Protein AF-A0A9R1VRH2-F1 (afdb_monomer)

Structure (mmCIF, N/CA/C/O backbone):
data_AF-A0A9R1VRH2-F1
#
_entry.id   AF-A0A9R1VRH2-F1
#
loop_
_atom_site.group_PDB
_atom_site.id
_atom_site.type_symbol
_atom_site.label_atom_id
_atom_site.label_alt_id
_atom_site.label_comp_id
_atom_site.label_asym_id
_atom_site.label_entity_id
_atom_site.label_seq_id
_atom_site.pdbx_PDB_ins_code
_atom_site.Cartn_x
_atom_site.Cartn_y
_atom_site.Cartn_z
_atom_site.occupancy
_atom_site.B_iso_or_equiv
_atom_site.auth_seq_id
_atom_site.auth_comp_id
_atom_site.auth_asym_id
_atom_site.auth_atom_id
_atom_site.pdbx_PDB_model_num
ATOM 1 N N . MET A 1 1 ? 23.626 -15.874 -14.154 1.00 34.66 1 MET A N 1
ATOM 2 C CA . MET A 1 1 ? 22.591 -15.667 -15.185 1.00 34.66 1 MET A CA 1
ATOM 3 C C . MET A 1 1 ? 21.361 -15.182 -14.444 1.00 34.66 1 MET A C 1
ATOM 5 O O . MET A 1 1 ? 20.691 -15.985 -13.814 1.00 34.66 1 MET A O 1
ATOM 9 N N . VAL A 1 2 ? 21.189 -13.864 -14.366 1.00 35.34 2 VAL A N 1
ATOM 10 C CA . VAL A 1 2 ? 20.005 -13.257 -13.745 1.00 35.34 2 VAL A CA 1
ATOM 11 C C . VAL A 1 2 ? 18.862 -13.456 -14.740 1.00 35.34 2 VAL A C 1
ATOM 13 O O . VAL A 1 2 ? 19.082 -13.172 -15.922 1.00 35.34 2 VAL A O 1
ATOM 16 N N . PRO A 1 3 ? 17.687 -13.974 -14.348 1.00 31.80 3 PRO A N 1
ATOM 17 C CA . PRO A 1 3 ? 16.526 -13.865 -15.207 1.00 31.80 3 PRO A CA 1
ATOM 18 C C . PRO A 1 3 ? 16.219 -12.374 -15.285 1.00 31.80 3 PRO A C 1
ATOM 20 O O . PRO A 1 3 ? 15.761 -11.772 -14.318 1.00 31.80 3 PRO A O 1
ATOM 23 N N . VAL A 1 4 ? 16.532 -11.764 -16.424 1.00 42.28 4 VAL A N 1
ATOM 24 C CA . VAL A 1 4 ? 15.919 -10.499 -16.802 1.00 42.28 4 VAL A CA 1
ATOM 25 C C . VAL A 1 4 ? 14.444 -10.835 -16.969 1.00 42.28 4 VAL A C 1
ATOM 27 O O . VAL A 1 4 ? 14.035 -11.345 -18.008 1.00 42.28 4 VAL A O 1
ATOM 30 N N . LEU A 1 5 ? 13.655 -10.633 -15.915 1.00 47.06 5 LEU A N 1
ATOM 31 C CA . LEU A 1 5 ? 12.214 -10.524 -16.054 1.00 47.06 5 LEU A CA 1
ATOM 32 C C . LEU A 1 5 ? 11.977 -9.169 -16.715 1.00 47.06 5 LEU A C 1
ATOM 34 O O . LEU A 1 5 ? 11.649 -8.186 -16.063 1.00 47.06 5 LEU A O 1
ATOM 38 N N . SER A 1 6 ? 12.230 -9.106 -18.023 1.00 39.81 6 SER A N 1
ATOM 39 C CA . SER A 1 6 ? 11.594 -8.112 -18.867 1.00 39.81 6 SER A CA 1
ATOM 40 C C . SER A 1 6 ? 10.101 -8.384 -18.736 1.00 39.81 6 SER A C 1
ATOM 42 O O . SER A 1 6 ? 9.577 -9.297 -19.376 1.00 39.81 6 SER A O 1
ATOM 44 N N . THR A 1 7 ? 9.425 -7.666 -17.843 1.00 45.50 7 THR A N 1
ATOM 45 C CA . THR A 1 7 ? 7.973 -7.592 -17.907 1.00 45.50 7 THR A CA 1
ATOM 46 C C . THR A 1 7 ? 7.679 -6.973 -19.267 1.00 45.50 7 THR A C 1
ATOM 48 O O . THR A 1 7 ? 8.157 -5.885 -19.588 1.00 45.50 7 THR A O 1
ATOM 51 N N . GLU A 1 8 ? 6.957 -7.702 -20.118 1.00 41.41 8 GLU A N 1
ATOM 52 C CA . GLU A 1 8 ? 6.658 -7.307 -21.504 1.00 41.41 8 GLU A CA 1
ATOM 53 C C . GLU A 1 8 ? 5.878 -5.974 -21.606 1.00 41.41 8 GLU A C 1
ATOM 55 O O . GLU A 1 8 ? 5.599 -5.517 -22.708 1.00 41.41 8 GLU A O 1
ATOM 60 N N . ASN A 1 9 ? 5.603 -5.304 -20.478 1.00 41.78 9 ASN A N 1
ATOM 61 C CA . ASN A 1 9 ? 4.866 -4.047 -20.377 1.00 41.78 9 ASN A CA 1
ATOM 62 C C . ASN A 1 9 ? 5.590 -2.909 -19.622 1.00 41.78 9 ASN A C 1
ATOM 64 O O . ASN A 1 9 ? 4.971 -1.877 -19.386 1.00 41.78 9 ASN A O 1
ATOM 68 N N . GLY A 1 10 ? 6.871 -3.037 -19.253 1.00 50.66 10 GLY A N 1
ATOM 69 C CA . GLY A 1 10 ? 7.623 -1.909 -18.672 1.00 50.66 10 GLY A CA 1
ATOM 70 C C . GLY A 1 10 ? 7.126 -1.416 -17.303 1.00 50.66 10 GLY A 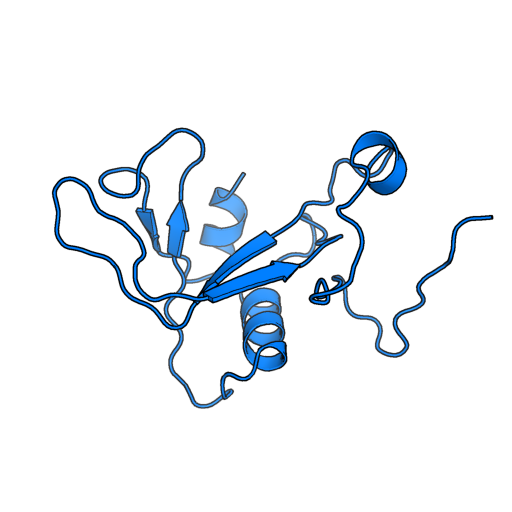C 1
ATOM 71 O O . GLY A 1 10 ? 7.369 -0.264 -16.951 1.00 50.66 10 GLY A O 1
ATOM 72 N N . THR A 1 11 ? 6.429 -2.255 -16.537 1.00 55.44 11 THR A N 1
ATOM 73 C CA . THR A 1 11 ? 5.958 -1.920 -15.186 1.00 55.44 11 THR A CA 1
ATOM 74 C C . THR A 1 11 ? 7.072 -2.066 -14.143 1.00 55.44 11 THR A C 1
ATOM 76 O O . THR A 1 11 ? 7.882 -2.991 -14.206 1.00 55.44 11 THR A O 1
ATOM 79 N N . LEU A 1 12 ? 7.099 -1.142 -13.173 1.00 76.38 12 LEU A N 1
ATOM 80 C CA . LEU A 1 12 ? 8.137 -0.971 -12.140 1.00 76.38 12 LEU A CA 1
ATOM 81 C C . LEU A 1 12 ? 7.932 -1.867 -10.896 1.00 76.38 12 LEU A C 1
ATOM 83 O O . LEU A 1 12 ? 8.431 -1.550 -9.820 1.00 76.38 12 LEU A O 1
ATOM 87 N N . TRP A 1 13 ? 7.145 -2.941 -11.007 1.00 89.69 13 TRP A N 1
ATOM 88 C CA . TRP A 1 13 ? 6.798 -3.849 -9.907 1.00 89.69 13 TRP A CA 1
ATOM 89 C C . TRP A 1 13 ? 6.358 -5.222 -10.415 1.00 89.69 13 TRP A C 1
ATOM 91 O O . TRP A 1 13 ? 5.957 -5.380 -11.568 1.00 89.69 13 TRP A O 1
ATOM 101 N N . ASN A 1 14 ? 6.361 -6.209 -9.515 1.00 89.44 14 ASN A N 1
ATOM 102 C CA . ASN A 1 14 ? 5.918 -7.575 -9.781 1.00 89.44 14 ASN A CA 1
ATOM 103 C C . ASN A 1 14 ? 4.829 -8.019 -8.792 1.00 89.44 14 ASN A C 1
ATOM 105 O O . ASN A 1 14 ? 5.106 -8.182 -7.603 1.00 89.44 14 ASN A O 1
ATOM 109 N N . LEU A 1 15 ? 3.608 -8.285 -9.272 1.00 91.56 15 LEU A N 1
ATOM 110 C CA . LEU A 1 15 ? 2.564 -8.921 -8.460 1.00 91.56 15 LEU A CA 1
ATOM 111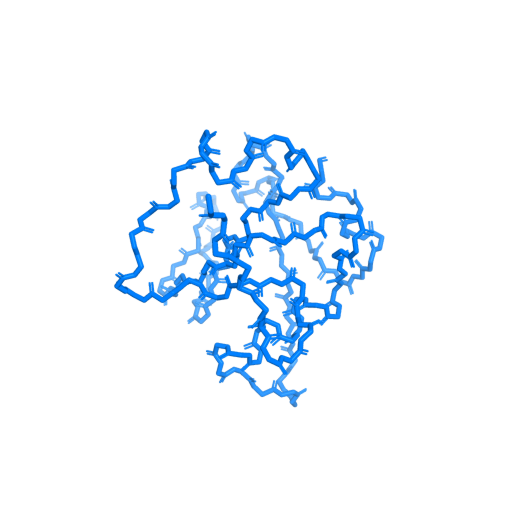 C C . LEU A 1 15 ? 2.971 -10.359 -8.105 1.00 91.56 15 LEU A C 1
ATOM 113 O O . LEU A 1 15 ? 3.158 -11.212 -8.978 1.00 91.56 15 LEU A O 1
ATOM 117 N N . ARG A 1 16 ? 3.076 -10.659 -6.808 1.00 90.31 16 ARG A N 1
ATOM 118 C CA . ARG A 1 16 ? 3.439 -11.993 -6.330 1.00 90.31 16 ARG A CA 1
ATOM 119 C C . ARG A 1 16 ? 2.269 -12.964 -6.485 1.00 90.31 16 ARG A C 1
ATOM 121 O O . ARG A 1 16 ? 1.242 -12.843 -5.817 1.00 90.31 16 ARG A O 1
ATOM 128 N N . GLY A 1 17 ? 2.459 -13.973 -7.331 1.00 83.50 17 GLY A N 1
ATOM 129 C CA . GLY A 1 17 ? 1.496 -15.051 -7.528 1.00 83.50 17 GLY A CA 1
ATOM 130 C C . GLY A 1 17 ? 1.335 -15.969 -6.301 1.00 83.50 17 GLY A C 1
ATOM 131 O O . GLY A 1 17 ? 2.248 -16.099 -5.482 1.00 83.50 17 GLY A O 1
ATOM 132 N N . PRO A 1 18 ? 0.199 -16.682 -6.187 1.00 71.31 18 PRO A N 1
ATOM 133 C CA . PRO A 1 18 ? -0.116 -17.555 -5.047 1.00 71.31 18 PRO A CA 1
ATOM 134 C C . PRO A 1 18 ? 0.803 -18.782 -4.916 1.00 71.31 18 PRO A C 1
ATOM 136 O O . PRO A 1 18 ? 0.818 -19.435 -3.875 1.00 71.31 18 PRO A O 1
ATOM 139 N N . HIS A 1 19 ? 1.562 -19.102 -5.966 1.00 67.69 19 HIS A N 1
ATOM 140 C CA . HIS A 1 19 ? 2.500 -20.227 -6.014 1.00 67.69 19 HIS A CA 1
ATOM 141 C C . HIS A 1 19 ? 3.960 -19.779 -6.147 1.00 67.69 19 HIS A C 1
ATOM 143 O O . HIS A 1 19 ? 4.840 -20.610 -6.373 1.00 67.69 19 HIS A O 1
ATOM 149 N N . THR A 1 20 ? 4.230 -18.478 -6.025 1.00 70.38 20 THR A N 1
ATOM 150 C CA . THR A 1 20 ? 5.594 -17.958 -6.080 1.00 70.38 20 THR A CA 1
ATOM 151 C C . THR A 1 20 ? 6.314 -18.299 -4.778 1.00 70.38 20 THR A C 1
ATOM 153 O O . THR A 1 20 ? 5.776 -18.108 -3.685 1.00 70.38 20 THR A O 1
ATOM 156 N N . ILE A 1 21 ? 7.533 -18.830 -4.894 1.00 69.19 21 ILE A N 1
ATOM 157 C CA . ILE A 1 21 ? 8.414 -19.069 -3.746 1.00 69.19 21 ILE A CA 1
ATOM 158 C C . ILE A 1 21 ? 8.651 -17.720 -3.052 1.00 69.19 21 ILE A C 1
ATOM 160 O O . ILE A 1 21 ? 8.786 -16.697 -3.722 1.00 69.19 21 ILE A O 1
ATOM 164 N N . ALA A 1 22 ? 8.652 -17.706 -1.716 1.00 68.88 22 ALA A N 1
ATOM 165 C CA . ALA A 1 22 ? 8.993 -16.502 -0.965 1.00 68.88 22 ALA A CA 1
ATOM 166 C C . ALA A 1 22 ? 10.356 -15.966 -1.429 1.00 68.88 22 ALA A C 1
ATOM 168 O O . ALA A 1 22 ? 11.275 -16.756 -1.645 1.00 68.88 22 ALA A O 1
ATOM 169 N N . LEU A 1 23 ? 10.462 -14.643 -1.579 1.00 75.19 23 LEU A N 1
ATOM 170 C CA . LEU A 1 23 ? 11.718 -13.989 -1.934 1.00 75.19 23 LEU A CA 1
ATOM 171 C C . LEU A 1 23 ? 12.827 -14.406 -0.967 1.00 75.19 23 LEU A C 1
ATOM 173 O O . LEU A 1 23 ? 12.637 -14.397 0.254 1.00 75.19 23 LEU A O 1
ATOM 177 N N . ASP A 1 24 ? 13.988 -14.719 -1.523 1.00 81.25 24 ASP A N 1
ATOM 178 C CA . ASP A 1 24 ? 15.225 -14.800 -0.766 1.00 81.25 24 ASP A CA 1
ATOM 179 C C . ASP A 1 24 ? 15.795 -13.382 -0.724 1.00 81.25 24 ASP A C 1
ATOM 181 O O . ASP A 1 24 ? 16.433 -12.937 -1.671 1.00 81.25 24 ASP A O 1
ATOM 185 N N . LEU A 1 25 ? 15.499 -12.638 0.345 1.00 75.44 25 LEU A N 1
ATOM 186 C CA . LEU A 1 25 ? 15.817 -11.208 0.444 1.00 75.44 25 LEU A CA 1
ATOM 187 C C . LEU A 1 25 ? 17.304 -10.913 0.185 1.00 75.44 25 LEU A C 1
ATOM 189 O O . LEU A 1 25 ? 17.622 -9.951 -0.511 1.00 75.44 25 LEU A O 1
ATOM 193 N N . ASP A 1 26 ? 18.206 -11.766 0.679 1.00 77.25 26 ASP A N 1
ATOM 194 C CA . ASP A 1 26 ? 19.654 -11.598 0.506 1.00 77.25 26 ASP A CA 1
ATOM 195 C C . ASP A 1 26 ? 20.104 -11.886 -0.928 1.00 77.25 26 ASP A C 1
ATOM 197 O O . ASP A 1 26 ? 21.130 -11.384 -1.383 1.00 77.25 26 ASP A O 1
ATOM 201 N N . LYS A 1 27 ? 19.364 -12.709 -1.665 1.00 83.44 27 LYS A N 1
ATOM 202 C CA . LYS A 1 27 ? 19.670 -13.002 -3.065 1.00 83.44 27 LYS A CA 1
ATOM 203 C C . LYS A 1 27 ? 18.999 -12.018 -4.016 1.00 83.44 27 LYS A C 1
ATOM 205 O O . LYS A 1 27 ? 19.615 -11.609 -4.997 1.00 83.44 27 LYS A O 1
ATOM 210 N N . ASP A 1 28 ? 17.750 -11.675 -3.737 1.00 81.62 28 ASP A N 1
ATOM 211 C CA . ASP A 1 28 ? 16.866 -10.960 -4.648 1.00 81.62 28 ASP A CA 1
ATOM 212 C C . ASP A 1 28 ? 17.008 -9.434 -4.499 1.00 81.62 28 ASP A C 1
ATOM 214 O O . ASP A 1 28 ? 16.908 -8.724 -5.495 1.00 81.62 28 ASP A O 1
ATOM 218 N N . TYR A 1 29 ? 17.307 -8.918 -3.297 1.00 82.31 29 TYR A N 1
A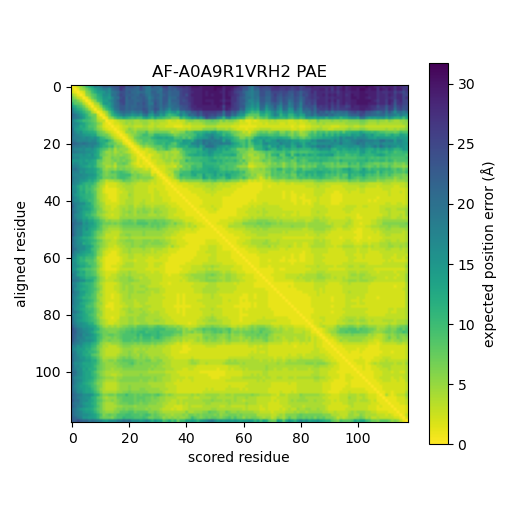TOM 219 C CA . TYR A 1 29 ? 17.441 -7.472 -3.034 1.00 82.31 29 TYR A CA 1
ATOM 220 C C . TYR A 1 29 ? 18.883 -7.003 -2.801 1.00 82.31 29 TYR A C 1
ATOM 222 O O . TYR A 1 29 ? 19.129 -5.808 -2.626 1.00 82.31 29 TYR A O 1
ATOM 230 N N . ASN A 1 30 ? 19.870 -7.899 -2.795 1.00 82.81 30 ASN A N 1
ATOM 231 C CA . ASN A 1 30 ? 21.254 -7.490 -2.575 1.00 82.81 30 ASN A CA 1
ATOM 232 C C . ASN A 1 30 ? 21.757 -6.581 -3.708 1.00 82.81 30 ASN A C 1
ATOM 234 O O . ASN A 1 30 ? 21.690 -6.926 -4.885 1.00 82.81 30 ASN A O 1
ATOM 238 N N . GLY A 1 31 ? 22.250 -5.399 -3.332 1.00 81.50 31 GLY A N 1
ATOM 239 C CA . GLY A 1 31 ? 22.620 -4.327 -4.261 1.00 81.50 31 GLY A CA 1
ATOM 240 C C . GLY A 1 31 ? 21.458 -3.422 -4.696 1.00 81.50 31 GLY A C 1
ATOM 241 O O . GLY A 1 31 ? 21.701 -2.436 -5.384 1.00 81.50 31 GLY A O 1
ATOM 242 N N . HIS A 1 32 ? 20.227 -3.701 -4.258 1.00 79.19 32 HIS A N 1
ATOM 243 C CA . HIS A 1 32 ? 18.996 -3.000 -4.638 1.00 79.19 32 HIS A CA 1
ATOM 244 C C . HIS A 1 32 ? 18.376 -2.250 -3.445 1.00 79.19 32 HIS A C 1
ATOM 246 O O . HIS A 1 32 ? 17.220 -2.459 -3.091 1.00 79.19 32 HIS A O 1
ATOM 252 N N . GLY A 1 33 ? 19.151 -1.357 -2.816 1.00 80.31 33 GLY A N 1
ATOM 253 C CA . GLY A 1 33 ? 18.748 -0.643 -1.591 1.00 80.31 33 GLY A CA 1
ATOM 254 C C . GLY A 1 33 ? 17.528 0.280 -1.726 1.00 80.31 33 GLY A C 1
ATOM 255 O O . GLY A 1 33 ? 16.920 0.615 -0.714 1.00 80.31 33 GLY A O 1
ATOM 256 N N . ASN A 1 34 ? 17.155 0.647 -2.954 1.00 87.56 34 ASN A N 1
ATOM 257 C CA . ASN A 1 34 ? 16.008 1.512 -3.246 1.00 87.56 34 ASN A CA 1
ATOM 258 C C . ASN A 1 34 ? 14.735 0.713 -3.562 1.00 87.56 34 ASN A C 1
ATOM 260 O O . ASN A 1 34 ? 13.693 1.295 -3.831 1.00 87.56 34 ASN A O 1
ATOM 264 N N . PHE A 1 35 ? 14.791 -0.619 -3.529 1.00 88.94 35 PHE A N 1
ATOM 265 C CA . PHE A 1 35 ? 13.631 -1.455 -3.805 1.00 88.94 35 PHE A CA 1
ATOM 266 C C . PHE A 1 35 ? 12.998 -1.964 -2.515 1.00 88.94 35 PHE A C 1
ATOM 268 O O . PHE A 1 35 ? 13.689 -2.320 -1.560 1.00 88.94 35 PHE A O 1
ATOM 275 N N . PHE A 1 36 ? 11.674 -2.098 -2.512 1.00 88.81 36 PHE A N 1
ATOM 276 C CA . PHE A 1 36 ? 10.934 -2.701 -1.406 1.00 88.81 36 PHE A CA 1
ATOM 277 C C . PHE A 1 36 ? 9.842 -3.665 -1.888 1.00 88.81 36 PHE A C 1
ATOM 279 O O . PHE A 1 36 ? 9.549 -3.778 -3.080 1.00 88.81 36 PHE A O 1
ATOM 286 N N . THR A 1 37 ? 9.274 -4.421 -0.946 1.00 91.69 37 THR A N 1
ATOM 287 C CA . THR A 1 37 ? 8.028 -5.170 -1.151 1.00 91.69 37 THR A CA 1
ATOM 288 C C . THR A 1 37 ? 6.884 -4.375 -0.539 1.00 91.69 37 THR A C 1
ATOM 290 O O . THR A 1 37 ? 6.870 -4.130 0.671 1.00 91.69 37 THR A O 1
ATOM 293 N N . LEU A 1 38 ? 5.878 -4.038 -1.339 1.00 93.06 38 LEU A N 1
ATOM 294 C CA . LEU A 1 38 ? 4.640 -3.453 -0.851 1.00 93.06 38 LEU A CA 1
ATOM 295 C C . LEU A 1 38 ? 3.645 -4.558 -0.480 1.00 93.06 38 LEU A C 1
ATOM 297 O O . LEU A 1 38 ? 3.251 -5.382 -1.306 1.00 93.06 38 LEU A O 1
ATOM 301 N N . LYS A 1 39 ? 3.203 -4.560 0.779 1.00 94.25 39 LYS A N 1
ATOM 302 C CA . LYS A 1 39 ? 2.141 -5.443 1.274 1.00 94.25 39 LYS A CA 1
ATOM 303 C C . LYS A 1 39 ? 0.824 -4.676 1.351 1.00 94.25 39 LYS A C 1
ATOM 305 O O . LYS A 1 39 ? 0.653 -3.831 2.228 1.00 94.25 39 LYS A O 1
ATOM 310 N N . ILE A 1 40 ? -0.129 -5.030 0.497 1.00 95.56 40 ILE A N 1
ATOM 311 C CA . ILE A 1 40 ? -1.439 -4.382 0.423 1.00 95.56 40 ILE A CA 1
ATOM 312 C C . ILE A 1 40 ? -2.484 -5.237 1.139 1.00 95.56 40 ILE A C 1
ATOM 314 O O . ILE A 1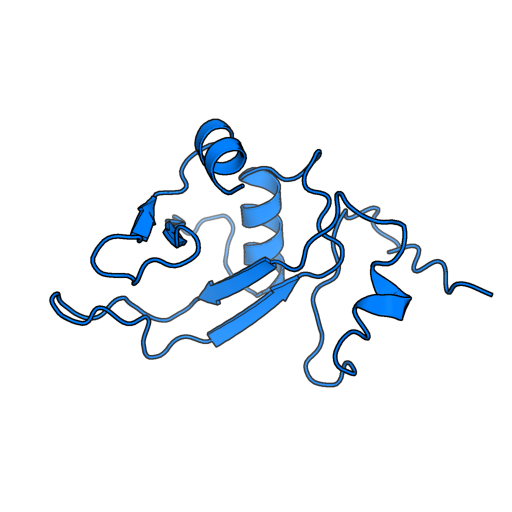 40 ? -2.706 -6.400 0.800 1.00 95.56 40 ILE A O 1
ATOM 318 N N . HIS A 1 41 ? -3.155 -4.636 2.118 1.00 96.38 41 HIS A N 1
ATOM 319 C CA . HIS A 1 41 ? -4.363 -5.172 2.737 1.00 96.38 41 HIS A CA 1
ATOM 320 C C . HIS A 1 41 ? -5.592 -4.549 2.059 1.00 96.38 41 HIS A C 1
ATOM 322 O O . HIS A 1 41 ? -5.726 -3.328 2.063 1.00 96.38 41 HIS A O 1
ATOM 328 N N . HIS A 1 42 ? -6.483 -5.364 1.487 1.00 95.81 42 HIS A N 1
ATOM 329 C CA . HIS A 1 42 ? -7.616 -4.863 0.693 1.00 95.81 42 HIS A CA 1
ATOM 330 C C . HIS A 1 42 ? -8.893 -5.703 0.855 1.00 95.81 42 HIS A C 1
ATOM 332 O O . HIS A 1 42 ? -8.847 -6.855 1.286 1.00 95.81 42 HIS A O 1
ATOM 338 N N . GLY A 1 43 ? -10.050 -5.133 0.501 1.00 94.69 43 GLY A N 1
ATOM 339 C CA . GLY A 1 43 ? -11.352 -5.821 0.511 1.00 94.69 43 GLY A CA 1
ATOM 340 C C . GLY A 1 43 ? -11.933 -6.130 1.894 1.00 94.69 43 GLY A C 1
ATOM 341 O O . GLY A 1 43 ? -12.953 -6.802 1.969 1.00 94.69 43 GLY A O 1
ATOM 342 N N . GLY A 1 44 ? -11.294 -5.651 2.960 1.00 95.31 44 GLY A N 1
ATOM 343 C CA . GLY A 1 44 ? -11.775 -5.730 4.336 1.00 95.31 44 GLY A CA 1
ATOM 344 C C . GLY A 1 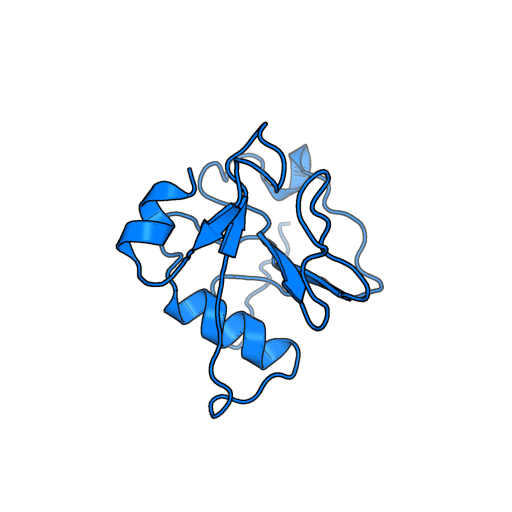44 ? -12.044 -4.344 4.920 1.00 95.31 44 GLY A C 1
ATOM 345 O O . GLY A 1 44 ? -12.200 -3.360 4.195 1.00 95.31 44 GLY A O 1
ATOM 346 N N . PHE A 1 45 ? -12.053 -4.251 6.247 1.00 95.38 45 PHE A N 1
ATOM 347 C CA . PHE A 1 45 ? -12.288 -2.995 6.964 1.00 95.38 45 PHE A CA 1
ATOM 348 C C . PHE A 1 45 ? -11.483 -2.906 8.263 1.00 95.38 45 PHE A C 1
ATOM 350 O O . PHE A 1 45 ? -10.995 -3.904 8.796 1.00 95.38 45 PHE A O 1
ATOM 357 N N . PHE A 1 46 ? -11.350 -1.690 8.796 1.00 96.31 46 PHE A N 1
ATOM 358 C CA . PHE A 1 46 ? -10.749 -1.465 10.108 1.00 96.31 46 PHE A CA 1
ATOM 359 C C . PHE A 1 46 ? -11.757 -1.724 11.233 1.00 96.31 46 PHE A C 1
ATOM 361 O O . PHE A 1 46 ? -12.873 -1.204 11.212 1.00 96.31 46 PHE A O 1
ATOM 368 N N . SER A 1 47 ? -11.355 -2.475 12.258 1.00 97.25 47 SER A N 1
ATOM 369 C CA . SER A 1 47 ? -12.130 -2.597 13.494 1.00 97.25 47 SER A CA 1
ATOM 370 C C . SER A 1 47 ? -12.133 -1.286 14.292 1.00 97.25 47 SER A C 1
ATOM 372 O O . SER A 1 47 ? -11.379 -0.346 14.025 1.00 97.25 47 SER A O 1
ATOM 374 N N . LYS A 1 48 ? -12.996 -1.209 15.308 1.00 95.50 48 LYS A N 1
ATOM 375 C CA . LYS A 1 48 ? -13.065 -0.038 16.190 1.00 95.50 48 LYS A CA 1
ATOM 376 C C . LYS A 1 48 ? -11.815 0.076 17.069 1.00 95.50 48 LYS A C 1
ATOM 378 O O . LYS A 1 48 ? -11.169 -0.924 17.366 1.00 95.50 48 LYS A O 1
ATOM 383 N N . PHE A 1 49 ? -11.526 1.308 17.479 1.00 93.69 49 PHE A N 1
ATOM 384 C CA . PHE A 1 49 ? -10.573 1.619 18.544 1.00 93.69 49 PHE A CA 1
ATOM 385 C C . PHE A 1 49 ? -11.173 1.241 19.916 1.00 93.69 49 PHE A C 1
ATOM 387 O O . PHE A 1 49 ? -12.387 1.411 20.091 1.00 93.69 49 PHE A O 1
ATOM 394 N N . PRO A 1 50 ? -10.366 0.815 20.905 1.00 96.62 50 PRO A N 1
ATOM 395 C CA . PRO A 1 50 ? -8.939 0.490 20.806 1.00 96.62 50 PRO A CA 1
ATOM 396 C C . PRO A 1 50 ? -8.698 -0.922 20.251 1.00 96.62 50 PRO A C 1
ATOM 398 O O . PRO A 1 50 ? -9.614 -1.741 20.163 1.00 96.62 50 PRO A O 1
ATOM 401 N N . GLY A 1 51 ? -7.447 -1.220 19.910 1.00 96.44 51 GLY A N 1
ATOM 402 C CA . GLY A 1 51 ? -7.022 -2.496 19.347 1.00 96.44 51 GLY A CA 1
ATOM 403 C C . GLY A 1 51 ? -7.403 -2.650 17.878 1.00 96.44 51 GLY A C 1
ATOM 404 O O . GLY A 1 51 ? -7.778 -3.752 17.462 1.00 96.44 51 GLY A O 1
ATOM 405 N N . ARG A 1 52 ? -7.344 -1.561 17.096 1.00 97.44 52 ARG A N 1
ATOM 406 C CA . ARG A 1 52 ? -7.702 -1.561 15.675 1.00 97.44 52 ARG A CA 1
ATOM 407 C C . ARG A 1 52 ? -6.923 -2.629 14.904 1.00 97.44 52 ARG A C 1
ATOM 409 O O . ARG A 1 52 ? -5.705 -2.761 15.012 1.00 97.44 52 ARG A O 1
ATOM 416 N N . LYS A 1 53 ? -7.644 -3.380 14.075 1.00 96.56 53 LYS A N 1
ATOM 417 C CA . LYS A 1 53 ? -7.135 -4.400 13.149 1.00 96.56 53 LYS A CA 1
ATOM 418 C C . LYS A 1 53 ? -7.749 -4.181 11.776 1.00 96.56 53 LYS A C 1
ATOM 420 O O . LYS A 1 53 ? -8.867 -3.686 11.689 1.00 96.56 53 LYS A O 1
ATOM 425 N N . TYR A 1 54 ? -7.051 -4.588 10.721 1.00 96.69 54 TYR A N 1
ATOM 426 C CA . TYR A 1 54 ? -7.678 -4.782 9.415 1.00 96.69 54 TYR A CA 1
ATOM 427 C C . TYR A 1 54 ? -8.227 -6.208 9.354 1.00 96.69 54 TYR A C 1
ATOM 429 O O . TYR A 1 54 ? -7.460 -7.163 9.498 1.00 96.69 54 TYR A O 1
ATOM 437 N N . VAL A 1 55 ? -9.541 -6.355 9.218 1.00 97.12 55 VAL A N 1
ATOM 438 C CA . VAL A 1 55 ? -10.251 -7.638 9.321 1.00 97.12 55 VAL A CA 1
ATOM 439 C C . VAL A 1 55 ? -11.008 -7.948 8.035 1.00 97.12 55 VAL A C 1
ATOM 441 O O . VAL A 1 55 ? -11.319 -7.042 7.267 1.00 97.12 55 VAL A O 1
ATOM 444 N N . GLU A 1 56 ? -11.255 -9.239 7.796 1.00 97.00 56 GLU A N 1
ATOM 445 C CA . GLU A 1 56 ? -11.979 -9.764 6.618 1.00 97.00 56 GLU A CA 1
ATOM 446 C C . GLU A 1 56 ? -11.364 -9.384 5.258 1.00 97.00 56 GLU A C 1
ATOM 448 O O . GLU A 1 56 ? -11.985 -9.512 4.210 1.00 97.00 56 GLU A O 1
ATOM 453 N N . GLY A 1 57 ? -10.109 -8.939 5.275 1.00 95.81 57 GLY A N 1
ATOM 454 C CA . GLY A 1 57 ? -9.368 -8.547 4.090 1.00 95.81 57 GLY A CA 1
ATOM 455 C C . GLY A 1 57 ? -8.591 -9.677 3.429 1.00 95.81 57 GLY A C 1
ATOM 456 O O . GLY A 1 57 ? -8.374 -10.751 3.991 1.00 95.81 57 GLY A O 1
ATOM 457 N N . ARG A 1 58 ? -8.089 -9.366 2.239 1.00 95.31 58 ARG A N 1
ATOM 458 C CA . ARG A 1 58 ? -7.120 -10.150 1.476 1.00 95.31 58 ARG A CA 1
ATOM 459 C C . ARG A 1 58 ? -5.761 -9.454 1.479 1.00 95.31 58 ARG A C 1
ATOM 461 O O . ARG A 1 58 ? -5.645 -8.285 1.856 1.00 95.31 58 ARG A O 1
ATOM 468 N N . LEU A 1 59 ? -4.740 -10.208 1.085 1.00 94.56 59 LEU A N 1
ATOM 469 C CA . LEU A 1 59 ? -3.373 -9.729 0.937 1.00 94.56 59 LEU A CA 1
ATOM 470 C C . LEU A 1 59 ? -2.944 -9.823 -0.520 1.00 94.56 59 LEU A C 1
ATOM 472 O O . LEU A 1 59 ? -3.081 -10.883 -1.128 1.00 94.56 59 LEU A O 1
ATOM 476 N N . ALA A 1 60 ? -2.348 -8.745 -1.012 1.00 95.00 60 ALA A N 1
ATOM 477 C CA . ALA A 1 60 ? -1.542 -8.739 -2.221 1.00 95.00 60 ALA A CA 1
ATOM 478 C C . ALA A 1 60 ? -0.122 -8.280 -1.870 1.00 95.00 60 A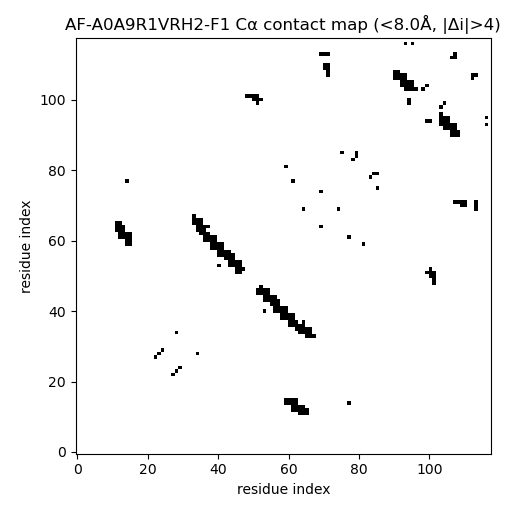LA A C 1
ATOM 480 O O . ALA A 1 60 ? 0.075 -7.480 -0.950 1.00 95.00 60 ALA A O 1
ATOM 481 N N . PHE A 1 61 ? 0.862 -8.810 -2.589 1.00 94.19 61 PHE A N 1
ATOM 482 C CA . PHE A 1 61 ? 2.260 -8.420 -2.448 1.00 94.19 61 PHE A CA 1
ATOM 483 C C . PHE A 1 61 ? 2.779 -7.978 -3.807 1.00 94.19 61 PHE A C 1
ATOM 485 O O . PHE A 1 61 ? 2.634 -8.715 -4.780 1.00 94.19 61 PHE A O 1
ATOM 492 N N . TYR A 1 62 ? 3.385 -6.800 -3.839 1.00 93.38 62 TYR A N 1
ATOM 493 C CA . TYR A 1 62 ? 4.103 -6.276 -4.989 1.00 93.38 62 TYR A CA 1
ATOM 494 C C . TYR A 1 62 ? 5.582 -6.214 -4.644 1.00 93.38 62 TYR A C 1
ATOM 496 O O . TYR A 1 62 ? 5.968 -5.551 -3.684 1.00 93.38 62 TYR A O 1
ATOM 504 N N . ASP A 1 63 ? 6.389 -6.949 -5.395 1.00 91.50 63 ASP A N 1
ATOM 505 C CA . ASP A 1 63 ? 7.833 -7.037 -5.220 1.00 91.50 63 ASP A CA 1
ATOM 506 C C . ASP A 1 63 ? 8.561 -6.122 -6.194 1.00 91.50 63 ASP A C 1
ATOM 508 O O . ASP A 1 63 ? 8.017 -5.745 -7.232 1.00 91.50 63 ASP A O 1
ATOM 512 N N . PHE A 1 64 ? 9.812 -5.811 -5.859 1.00 89.12 64 PHE A N 1
ATOM 513 C CA . PHE A 1 64 ? 10.688 -4.944 -6.642 1.00 89.12 64 PHE A CA 1
ATOM 514 C C . PHE A 1 64 ? 10.060 -3.582 -6.962 1.00 89.12 64 PHE A C 1
ATOM 516 O O . PHE A 1 64 ? 10.255 -3.067 -8.055 1.00 89.12 64 PHE A O 1
ATOM 523 N N . VAL A 1 65 ? 9.338 -2.991 -6.004 1.00 91.00 65 VAL A N 1
ATOM 524 C CA . VAL A 1 65 ? 8.840 -1.616 -6.128 1.00 91.00 65 VAL A CA 1
ATOM 525 C C . VAL A 1 65 ? 10.003 -0.658 -5.892 1.00 91.00 65 VAL A C 1
ATOM 527 O O . VAL A 1 65 ? 10.628 -0.720 -4.834 1.00 91.00 65 VAL A O 1
ATOM 530 N N . ASP A 1 66 ? 10.303 0.200 -6.864 1.00 89.44 66 ASP A N 1
ATOM 531 C CA . ASP A 1 66 ? 11.349 1.224 -6.758 1.00 89.44 66 ASP A CA 1
ATOM 532 C C . ASP A 1 66 ? 10.851 2.427 -5.939 1.00 89.44 66 ASP A C 1
ATOM 534 O O . ASP A 1 66 ? 9.901 3.103 -6.330 1.00 89.44 66 ASP A O 1
ATOM 538 N N . THR A 1 67 ? 11.483 2.707 -4.798 1.00 88.06 67 THR A N 1
ATOM 539 C CA . THR A 1 67 ? 11.093 3.794 -3.889 1.00 88.06 67 THR A CA 1
ATOM 540 C C . THR A 1 67 ? 11.289 5.186 -4.470 1.00 88.06 67 THR A C 1
ATOM 542 O O . THR A 1 67 ? 10.604 6.103 -4.022 1.00 88.06 67 THR A O 1
ATOM 545 N N . ASP A 1 68 ? 12.203 5.364 -5.426 1.00 87.62 68 ASP A N 1
ATOM 546 C CA . ASP A 1 68 ? 12.475 6.678 -6.016 1.00 87.62 68 ASP A CA 1
ATOM 547 C C . ASP A 1 68 ? 11.417 7.051 -7.064 1.00 87.62 68 ASP A C 1
ATOM 549 O O . ASP A 1 68 ? 11.240 8.227 -7.387 1.00 87.62 68 ASP A O 1
ATOM 553 N N . LEU A 1 69 ? 10.721 6.044 -7.600 1.00 88.12 69 LEU A N 1
ATOM 554 C CA . LEU A 1 69 ? 9.705 6.199 -8.641 1.00 88.12 69 LEU A CA 1
ATOM 555 C C . LEU A 1 69 ? 8.280 5.986 -8.123 1.00 88.12 69 LEU A C 1
ATOM 557 O O . LEU A 1 69 ? 7.341 6.422 -8.781 1.00 88.12 69 LEU A O 1
ATOM 561 N N . PHE A 1 70 ? 8.120 5.336 -6.967 1.00 90.38 70 PHE A N 1
ATOM 562 C CA . PHE A 1 70 ? 6.816 4.996 -6.412 1.00 90.38 70 PHE A CA 1
ATOM 563 C C . PHE A 1 70 ? 5.967 6.237 -6.103 1.00 90.38 70 PHE A C 1
ATOM 565 O O . PHE A 1 70 ? 6.398 7.171 -5.426 1.00 90.38 70 PHE A O 1
ATOM 572 N N . SER A 1 71 ? 4.719 6.203 -6.560 1.00 91.44 71 SER A N 1
ATOM 573 C CA . SER A 1 71 ? 3.735 7.276 -6.434 1.00 91.44 71 SER A CA 1
ATOM 574 C C . SER A 1 71 ? 2.345 6.736 -6.082 1.00 91.44 71 SER A C 1
ATOM 576 O O . SER A 1 71 ? 2.079 5.529 -6.116 1.00 91.44 71 SER A O 1
ATOM 578 N N . VAL A 1 72 ? 1.399 7.633 -5.781 1.00 91.75 72 VAL A N 1
ATOM 579 C CA . VAL A 1 72 ? -0.001 7.220 -5.572 1.00 91.75 72 VAL A CA 1
ATOM 580 C C . VAL A 1 72 ? -0.641 6.691 -6.864 1.00 91.75 72 VAL A C 1
ATOM 582 O O . VAL A 1 72 ? -1.584 5.899 -6.818 1.00 91.75 72 VAL A O 1
ATOM 585 N N . HIS A 1 73 ? -0.129 7.107 -8.026 1.00 90.56 73 HIS A N 1
ATOM 586 C CA . HIS A 1 73 ? -0.581 6.617 -9.324 1.00 90.56 73 HIS A CA 1
ATOM 587 C C . HIS A 1 73 ? -0.211 5.146 -9.526 1.00 90.56 73 HIS A C 1
ATOM 589 O O . HIS A 1 73 ? -1.077 4.362 -9.909 1.00 90.56 73 HIS A O 1
ATOM 595 N N . ASP A 1 74 ? 1.004 4.752 -9.143 1.00 92.25 74 ASP A N 1
ATOM 596 C CA . ASP A 1 74 ? 1.437 3.351 -9.192 1.00 92.25 74 ASP A CA 1
ATOM 597 C C . ASP A 1 74 ? 0.580 2.472 -8.282 1.00 92.25 74 ASP A C 1
ATOM 599 O O . ASP A 1 74 ? 0.155 1.384 -8.667 1.00 92.25 74 ASP A O 1
ATOM 603 N N . LEU A 1 75 ? 0.238 2.971 -7.089 1.00 92.44 75 LEU A N 1
ATOM 604 C CA . LEU A 1 75 ? -0.671 2.268 -6.187 1.00 92.44 75 LEU A CA 1
ATOM 605 C C . LEU A 1 75 ? -2.061 2.062 -6.809 1.00 92.44 75 LEU A C 1
ATOM 607 O O . LEU A 1 75 ? -2.647 0.992 -6.645 1.00 92.44 75 LEU A O 1
ATOM 611 N N . ASN A 1 76 ? -2.589 3.045 -7.545 1.00 92.19 76 ASN A N 1
ATOM 612 C CA . ASN A 1 76 ? -3.854 2.882 -8.263 1.00 92.19 76 ASN A CA 1
ATOM 613 C C . ASN A 1 76 ? -3.762 1.791 -9.333 1.00 92.19 76 ASN A C 1
ATOM 615 O O . ASN A 1 76 ? -4.664 0.958 -9.429 1.00 92.19 76 ASN A O 1
ATOM 619 N N . ASP A 1 77 ? -2.677 1.756 -10.104 1.00 92.19 77 ASP A N 1
ATOM 620 C CA . ASP A 1 77 ? -2.490 0.738 -11.138 1.00 92.19 77 ASP A CA 1
ATOM 621 C C . ASP A 1 77 ? -2.323 -0.665 -10.529 1.00 92.19 77 ASP A C 1
ATOM 623 O O . ASP A 1 77 ? -3.006 -1.603 -10.949 1.00 92.19 77 ASP A O 1
ATOM 627 N N . MET A 1 78 ? -1.563 -0.794 -9.438 1.00 93.50 78 MET A N 1
ATOM 628 C CA . MET A 1 78 ? -1.458 -2.033 -8.654 1.00 93.50 78 MET A CA 1
ATOM 629 C C . MET A 1 78 ? -2.817 -2.509 -8.110 1.00 93.50 78 MET A C 1
ATOM 631 O O . MET A 1 78 ? -3.109 -3.706 -8.070 1.00 93.50 78 MET A O 1
ATOM 635 N N . ILE A 1 79 ? -3.678 -1.601 -7.658 1.00 94.19 79 ILE A N 1
ATOM 636 C CA . ILE A 1 79 ? -5.003 -1.957 -7.133 1.00 94.19 79 ILE A CA 1
ATOM 637 C C . ILE A 1 79 ? -5.934 -2.425 -8.263 1.00 94.19 79 ILE A C 1
ATOM 639 O O . ILE A 1 79 ? -6.714 -3.364 -8.079 1.00 94.19 79 ILE A O 1
ATOM 643 N N . ARG A 1 80 ? -5.797 -1.858 -9.464 1.00 93.31 80 ARG A N 1
ATOM 644 C CA . ARG A 1 80 ? -6.528 -2.312 -10.656 1.00 93.31 80 ARG A CA 1
ATOM 645 C C . ARG A 1 80 ? -6.100 -3.708 -11.098 1.00 93.31 80 ARG A C 1
ATOM 647 O O . ARG A 1 80 ? -6.961 -4.528 -11.414 1.00 93.31 80 ARG A O 1
ATOM 654 N N . GLU A 1 81 ? -4.805 -4.016 -11.040 1.00 93.31 81 GLU A N 1
ATOM 655 C CA . GLU A 1 81 ? -4.275 -5.355 -11.347 1.00 93.31 81 GLU A CA 1
ATOM 656 C C . GLU A 1 81 ? -4.876 -6.461 -10.458 1.00 93.31 81 GLU A C 1
ATOM 658 O O . GLU A 1 81 ? -5.091 -7.581 -10.923 1.00 93.31 81 GLU A O 1
ATOM 663 N N . ILE A 1 82 ? -5.226 -6.154 -9.202 1.00 93.31 82 ILE A N 1
ATOM 664 C CA . ILE A 1 82 ? -5.868 -7.111 -8.275 1.00 93.31 82 ILE A CA 1
ATOM 665 C C . ILE A 1 82 ? -7.406 -7.059 -8.299 1.00 93.31 82 ILE A C 1
ATOM 667 O O . ILE A 1 82 ? -8.061 -7.662 -7.440 1.00 93.31 82 ILE A O 1
ATOM 671 N N . GLY A 1 83 ? -7.989 -6.3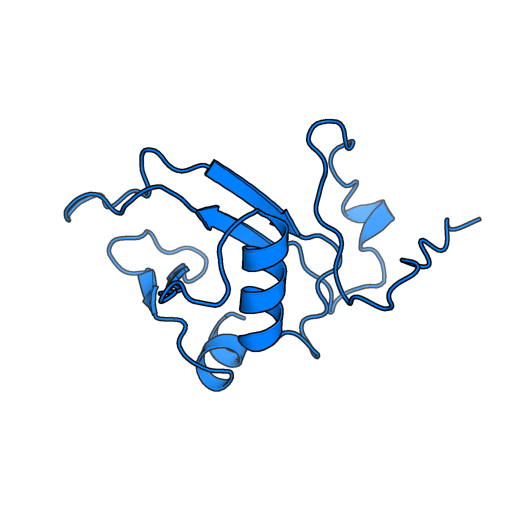89 -9.300 1.00 93.75 83 GLY A N 1
ATOM 672 C CA . GLY A 1 83 ? -9.399 -6.521 -9.675 1.00 93.75 83 GLY A CA 1
ATOM 673 C C . GLY A 1 83 ? -10.337 -5.398 -9.228 1.00 93.75 83 GLY A C 1
ATOM 674 O O . GLY A 1 83 ? -11.549 -5.610 -9.242 1.00 93.75 83 GLY A O 1
ATOM 675 N N . TYR A 1 84 ? -9.820 -4.236 -8.825 1.00 94.12 84 TYR A N 1
ATOM 676 C CA . TYR A 1 84 ? -10.648 -3.057 -8.532 1.00 94.12 84 TYR A CA 1
ATOM 677 C C . TYR A 1 84 ? -10.825 -2.168 -9.768 1.00 94.12 84 TYR A C 1
ATOM 679 O O . TYR A 1 84 ? -9.942 -2.095 -10.626 1.00 94.12 84 TYR A O 1
ATOM 687 N N . SER A 1 85 ? -11.973 -1.495 -9.879 1.00 91.81 85 SER A N 1
ATOM 688 C CA . SER A 1 85 ? -12.259 -0.629 -11.026 1.00 91.81 85 SER A CA 1
ATOM 689 C C . SER A 1 85 ? -11.559 0.723 -10.898 1.00 91.81 85 SER A C 1
ATOM 691 O O . SER A 1 85 ? -11.336 1.221 -9.798 1.00 91.81 85 SER A O 1
ATOM 693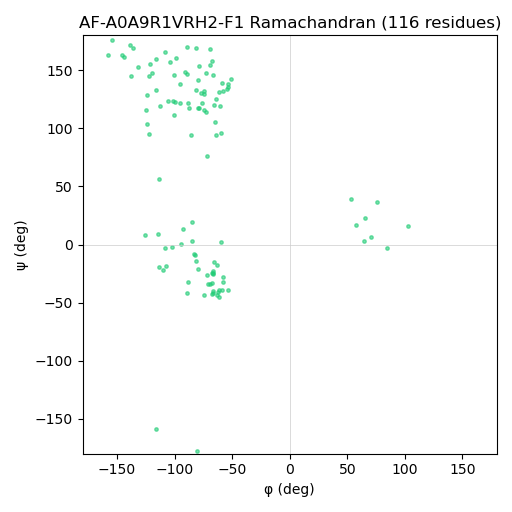 N N . ALA A 1 86 ? -11.281 1.361 -12.038 1.00 84.50 86 ALA A N 1
ATOM 694 C CA . ALA A 1 86 ? -10.844 2.758 -12.075 1.00 84.50 86 ALA A CA 1
ATOM 695 C C . ALA A 1 86 ? -11.942 3.735 -11.615 1.00 84.50 86 ALA A C 1
ATOM 697 O O . ALA A 1 86 ? -11.637 4.848 -11.200 1.00 84.50 86 ALA A O 1
ATOM 698 N N . ASP A 1 87 ? -13.207 3.313 -11.693 1.00 87.94 87 ASP A N 1
ATOM 699 C CA . ASP A 1 87 ? -14.358 4.117 -11.270 1.00 87.94 87 ASP A CA 1
ATOM 700 C C . ASP A 1 87 ? -14.586 4.064 -9.751 1.00 87.94 87 ASP A C 1
ATOM 702 O O . ASP A 1 87 ? -15.347 4.865 -9.201 1.00 87.94 87 ASP A O 1
ATOM 706 N N . ASP A 1 88 ? -13.943 3.122 -9.057 1.00 86.44 88 ASP A N 1
ATOM 707 C CA . ASP A 1 88 ? -14.093 2.983 -7.617 1.00 86.44 88 ASP A CA 1
ATOM 708 C C . ASP A 1 88 ? -13.280 4.071 -6.900 1.00 86.44 88 ASP A C 1
ATOM 710 O O . ASP A 1 88 ? -12.087 4.265 -7.140 1.00 86.44 88 ASP A O 1
ATOM 714 N N . THR A 1 89 ? -13.907 4.770 -5.952 1.00 85.06 89 THR A N 1
ATOM 715 C CA . THR A 1 89 ? -13.176 5.717 -5.099 1.00 85.06 89 THR A CA 1
ATOM 716 C C . THR A 1 89 ? -12.314 4.950 -4.098 1.00 85.06 89 THR A C 1
ATOM 718 O O . THR A 1 89 ? -12.836 4.276 -3.207 1.00 85.06 89 THR A O 1
ATOM 721 N N . MET A 1 90 ? -10.993 5.073 -4.228 1.00 86.69 90 MET A N 1
ATOM 722 C CA . MET A 1 90 ? -10.024 4.409 -3.358 1.00 86.69 90 MET A CA 1
ATOM 723 C C . MET A 1 90 ? -9.557 5.319 -2.224 1.00 86.69 90 MET A C 1
ATOM 725 O O . MET A 1 90 ? -9.255 6.493 -2.427 1.00 86.69 90 MET A O 1
ATOM 729 N N . TYR A 1 91 ? -9.452 4.748 -1.023 1.00 91.50 91 TYR A N 1
ATOM 730 C CA . TYR A 1 91 ? -8.903 5.421 0.153 1.00 91.50 91 TYR A CA 1
ATOM 731 C C . TYR A 1 91 ? -7.749 4.609 0.721 1.00 91.50 91 TYR A C 1
ATOM 733 O O . TYR A 1 91 ? -7.954 3.602 1.407 1.00 91.50 91 TYR A O 1
ATOM 741 N N . TYR A 1 92 ? -6.529 5.064 0.466 1.00 94.69 92 TYR A N 1
ATOM 742 C CA . TYR A 1 92 ? -5.339 4.387 0.952 1.00 94.69 92 TYR A CA 1
ATOM 743 C C . TYR A 1 92 ? -4.929 4.886 2.326 1.00 94.69 92 TYR A C 1
ATOM 745 O O . TYR A 1 92 ? -5.097 6.052 2.687 1.00 94.69 92 TYR A O 1
ATOM 753 N N . HIS A 1 93 ? -4.384 3.960 3.104 1.00 95.69 93 HIS A N 1
ATOM 754 C CA . HIS A 1 93 ? -3.766 4.250 4.381 1.00 95.69 93 HIS A CA 1
ATOM 755 C C . HIS A 1 93 ? -2.487 3.432 4.504 1.00 95.69 93 HIS A C 1
ATOM 757 O O . HIS A 1 93 ? -2.445 2.279 4.069 1.00 95.69 93 HIS A O 1
ATOM 763 N N . TYR A 1 94 ? -1.476 3.998 5.150 1.00 95.38 94 TYR A N 1
ATOM 764 C CA . TYR A 1 94 ? -0.264 3.285 5.529 1.00 95.38 94 TYR A CA 1
ATOM 765 C C . TYR A 1 94 ? -0.126 3.236 7.046 1.00 95.38 94 TYR A C 1
ATOM 767 O O . TYR A 1 94 ? -0.741 4.009 7.788 1.00 95.38 94 TYR A O 1
ATOM 775 N N . ARG A 1 95 ? 0.679 2.282 7.510 1.00 94.94 95 ARG A N 1
ATOM 776 C CA . ARG A 1 95 ? 1.034 2.152 8.919 1.00 94.94 95 ARG A CA 1
ATOM 777 C C . ARG A 1 95 ? 2.467 2.618 9.105 1.00 94.94 95 ARG A C 1
ATOM 779 O O . ARG A 1 95 ? 3.368 2.038 8.505 1.00 94.94 95 ARG A O 1
ATOM 786 N N . ILE A 1 96 ? 2.668 3.593 9.984 1.00 93.00 96 ILE A N 1
ATOM 787 C CA . ILE A 1 96 ? 4.003 4.019 10.408 1.00 93.00 96 ILE A CA 1
ATOM 788 C C . ILE A 1 96 ? 4.751 2.809 11.000 1.00 93.00 96 ILE A C 1
ATOM 790 O O . ILE A 1 96 ? 4.176 2.089 11.830 1.00 93.00 96 ILE A O 1
ATOM 794 N N . PRO A 1 97 ? 6.011 2.559 10.600 1.00 89.81 97 PRO A N 1
ATOM 795 C CA . PRO A 1 97 ? 6.807 1.471 11.153 1.00 89.81 97 PRO A CA 1
ATOM 796 C C . PRO A 1 97 ? 6.836 1.490 12.687 1.00 89.81 97 PRO A C 1
ATOM 798 O O . PRO A 1 97 ? 6.892 2.543 13.315 1.00 89.81 97 PRO A O 1
ATOM 801 N N . ASN A 1 98 ? 6.809 0.303 13.295 1.00 89.81 98 ASN A N 1
ATOM 802 C CA . ASN A 1 98 ? 6.860 0.090 14.750 1.00 89.81 98 ASN A CA 1
ATOM 803 C C . ASN A 1 98 ? 5.677 0.639 15.570 1.00 89.81 98 ASN A C 1
ATOM 805 O O . ASN A 1 98 ? 5.671 0.474 16.789 1.00 89.81 98 ASN A O 1
ATOM 809 N N . LEU A 1 99 ? 4.657 1.221 14.931 1.00 94.56 99 LEU A N 1
ATOM 810 C CA . LEU A 1 99 ? 3.403 1.604 15.579 1.00 94.56 99 LEU A CA 1
ATOM 811 C C . LEU A 1 99 ? 2.271 0.628 15.228 1.00 94.56 99 LEU A C 1
ATOM 813 O O . LEU A 1 99 ? 2.307 -0.084 14.220 1.00 94.56 99 LEU A O 1
ATOM 817 N N . ASP A 1 100 ? 1.253 0.583 16.082 1.00 95.62 100 ASP A N 1
ATOM 818 C CA . ASP A 1 100 ? 0.014 -0.150 15.822 1.00 95.62 100 ASP A CA 1
ATOM 819 C C . ASP A 1 100 ? -0.945 0.653 14.918 1.00 95.62 100 ASP A C 1
ATOM 821 O O . ASP A 1 100 ? -0.626 1.739 14.437 1.00 95.62 100 ASP A O 1
ATOM 825 N N . LEU A 1 101 ? -2.133 0.110 14.639 1.00 96.69 101 LEU A N 1
ATOM 826 C CA . LEU A 1 101 ? -3.139 0.798 13.818 1.00 96.69 101 LEU A CA 1
ATOM 827 C C . LEU A 1 101 ? -3.984 1.810 14.603 1.00 96.69 101 LEU A C 1
ATOM 829 O O . LEU A 1 101 ? -4.762 2.550 13.993 1.00 96.69 101 LEU A O 1
ATOM 833 N N . ASP A 1 102 ? -3.869 1.843 15.927 1.00 96.94 102 ASP A N 1
ATOM 834 C CA . ASP A 1 102 ? -4.551 2.844 16.739 1.00 96.94 102 ASP A CA 1
ATOM 835 C C . ASP A 1 102 ? -3.855 4.199 16.585 1.00 96.94 102 ASP A C 1
ATOM 837 O O . ASP A 1 102 ? -4.528 5.207 16.363 1.00 96.94 102 ASP A O 1
ATOM 841 N N . PHE A 1 103 ? -2.518 4.201 16.619 1.00 95.62 103 PHE A N 1
ATOM 842 C CA . PHE A 1 103 ? -1.702 5.419 16.616 1.00 95.62 103 PHE A CA 1
ATOM 843 C C . PHE A 1 103 ? -0.857 5.613 15.352 1.00 95.62 103 PHE A C 1
ATOM 845 O O . PHE A 1 103 ? -0.425 6.728 15.069 1.00 95.62 103 PHE A O 1
ATOM 852 N N . GLY A 1 104 ? -0.612 4.550 14.585 1.00 95.25 104 GLY A N 1
ATOM 853 C CA . GLY A 1 104 ? 0.253 4.572 13.403 1.00 95.25 104 GLY A CA 1
ATOM 854 C C . GLY A 1 104 ? -0.473 4.613 12.061 1.00 95.25 104 GLY A C 1
ATOM 855 O O . GLY A 1 104 ? 0.198 4.646 11.034 1.00 95.25 104 GLY A O 1
ATOM 856 N N . LEU A 1 105 ? -1.808 4.577 12.031 1.00 95.75 105 LEU A N 1
ATOM 857 C CA . LEU A 1 105 ? -2.576 4.595 10.783 1.00 95.75 105 LEU A CA 1
ATOM 858 C C . LEU A 1 105 ? -2.674 6.023 10.226 1.00 95.75 105 LEU A C 1
ATOM 860 O O . LEU A 1 105 ? -3.285 6.889 10.851 1.00 95.75 105 LEU A O 1
ATOM 864 N N . LYS A 1 106 ? -2.114 6.256 9.038 1.00 95.50 106 LYS A N 1
ATOM 865 C CA . LYS A 1 106 ? -2.153 7.545 8.333 1.00 95.50 106 LYS A CA 1
ATOM 866 C C . LYS A 1 106 ? -2.789 7.399 6.958 1.00 95.50 106 LYS A C 1
ATOM 868 O O . LYS A 1 106 ? -2.612 6.374 6.307 1.00 95.50 106 LYS A O 1
ATOM 873 N N . ALA A 1 107 ? -3.524 8.421 6.530 1.00 94.88 107 ALA A N 1
ATOM 874 C CA . ALA A 1 107 ? 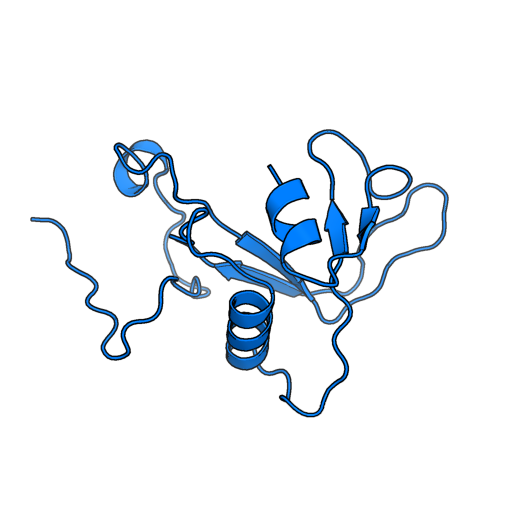-4.039 8.495 5.168 1.00 94.88 107 ALA A CA 1
ATOM 875 C C . ALA A 1 107 ? -2.882 8.655 4.167 1.00 94.88 107 ALA A C 1
ATOM 877 O O . ALA A 1 107 ? -1.876 9.291 4.479 1.00 94.88 107 ALA A O 1
ATOM 878 N N . LEU A 1 108 ? -3.050 8.067 2.986 1.00 94.44 108 LEU A N 1
ATOM 879 C CA . LEU A 1 108 ? -2.160 8.181 1.835 1.00 94.44 108 LEU A CA 1
ATOM 880 C C . LEU A 1 108 ? -2.990 8.734 0.675 1.00 94.44 108 LEU A C 1
ATOM 882 O O . LEU A 1 108 ? -3.723 7.985 0.031 1.00 94.44 108 LEU A O 1
ATOM 886 N N . GLY A 1 109 ? -2.963 10.050 0.476 1.00 90.69 109 GLY A N 1
ATOM 887 C CA . GLY A 1 109 ? -3.824 10.722 -0.501 1.00 90.69 109 GLY A CA 1
ATOM 888 C C . GLY A 1 109 ? -3.090 11.278 -1.716 1.00 90.69 109 GLY A C 1
ATOM 889 O O . GLY A 1 109 ? -3.722 11.527 -2.739 1.00 90.69 109 GLY A O 1
ATOM 890 N N . ASN A 1 110 ? -1.785 11.516 -1.608 1.00 89.19 110 ASN A N 1
ATOM 891 C CA . ASN A 1 110 ? -0.982 12.159 -2.646 1.00 89.19 110 ASN A CA 1
ATOM 892 C C . ASN A 1 110 ? 0.498 11.746 -2.546 1.00 89.19 110 ASN A C 1
ATOM 894 O O . ASN A 1 110 ? 0.907 11.074 -1.600 1.00 89.19 110 ASN A O 1
ATOM 898 N N . ASP A 1 111 ? 1.314 12.203 -3.492 1.00 88.44 111 ASP A N 1
ATOM 899 C CA . ASP A 1 111 ? 2.737 11.849 -3.558 1.00 88.44 111 ASP A CA 1
ATOM 900 C C . ASP A 1 111 ? 3.573 12.422 -2.399 1.00 88.44 111 ASP A C 1
ATOM 902 O O . ASP A 1 111 ? 4.583 11.840 -2.007 1.00 88.44 111 ASP A O 1
ATOM 906 N N . GLN A 1 112 ? 3.146 13.521 -1.767 1.00 89.06 112 GLN A N 1
ATOM 907 C CA . GLN A 1 112 ? 3.822 14.038 -0.572 1.00 89.06 112 GLN A CA 1
ATOM 908 C C . GLN A 1 112 ? 3.663 13.090 0.625 1.00 89.06 112 GLN A C 1
ATOM 910 O O . GLN A 1 112 ? 4.577 12.964 1.450 1.00 89.06 112 GLN A O 1
ATOM 915 N N . ASP A 1 113 ? 2.520 12.407 0.710 1.00 89.62 113 ASP A N 1
ATOM 916 C CA . ASP A 1 113 ? 2.282 11.375 1.715 1.00 89.62 113 ASP A CA 1
ATOM 917 C C . ASP A 1 113 ? 3.146 10.132 1.442 1.00 89.62 113 ASP A C 1
ATOM 919 O O . ASP A 1 113 ? 3.626 9.525 2.399 1.00 89.62 113 ASP A O 1
ATOM 923 N N . VAL A 1 114 ? 3.405 9.799 0.166 1.00 88.00 114 VAL A N 1
ATOM 924 C CA . VAL A 1 114 ? 4.298 8.694 -0.241 1.00 88.00 114 VAL A CA 1
ATOM 925 C C . VAL A 1 114 ? 5.723 8.925 0.259 1.00 88.00 114 VAL A C 1
ATOM 927 O O . VAL A 1 114 ? 6.307 8.039 0.877 1.00 88.00 114 VAL A O 1
ATOM 930 N N . ILE A 1 115 ? 6.250 10.144 0.108 1.00 85.75 115 ILE A N 1
ATOM 931 C CA . ILE A 1 115 ? 7.576 10.522 0.634 1.00 85.75 115 ILE A CA 1
ATOM 932 C C . ILE A 1 115 ? 7.659 10.320 2.159 1.00 85.75 115 ILE A C 1
ATOM 934 O O . ILE A 1 115 ? 8.727 10.062 2.704 1.00 85.75 115 ILE A O 1
ATOM 938 N N . SER A 1 116 ? 6.530 10.409 2.867 1.00 85.12 116 SER A N 1
ATOM 939 C CA . SER A 1 116 ? 6.470 10.245 4.325 1.00 85.12 116 SER A CA 1
ATOM 940 C C . SER A 1 116 ? 6.356 8.782 4.782 1.00 85.12 116 SER A C 1
ATOM 942 O O . SER A 1 116 ? 6.203 8.536 5.981 1.00 85.12 116 SER A O 1
ATOM 944 N N . MET A 1 117 ? 6.379 7.815 3.856 1.00 82.12 117 MET A N 1
ATOM 945 C CA . MET A 1 117 ? 6.271 6.381 4.156 1.00 82.12 117 MET A CA 1
ATOM 946 C C . MET A 1 117 ? 7.603 5.726 4.569 1.00 82.12 117 MET A C 1
ATOM 948 O O . MET A 1 117 ? 7.578 4.566 4.985 1.00 82.12 117 MET A O 1
ATOM 952 N N . THR A 1 118 ? 8.728 6.442 4.461 1.00 64.00 118 THR A N 1
ATOM 953 C CA . THR A 1 118 ? 10.089 5.960 4.773 1.00 64.00 118 THR A CA 1
ATOM 954 C C . THR A 1 118 ? 10.458 6.097 6.245 1.00 64.00 118 THR A C 1
ATOM 956 O O . THR A 1 118 ? 10.205 7.191 6.804 1.00 64.00 118 THR A O 1
#

Foldseek 3Di:
DDPPPPVVPPQQKDKDDPPDDPDPCCVPCPVPVQWDKDKDWDPFDWDDPDPIDGPPTDIIIIGRHGLVPDWVVSVLVVVVVVPDDPPDDDWDWDAAPPDDCVPGIDTDDTRVVSVVND

InterPro domains:
  IPR058594 PB1-like domain, plants [PF26130] (35-117)

Secondary structure (DSSP, 8-state):
-------TT--S-EE--TTPPPP-HHHHSTT-TTEEEEEEEESSEEPPSSS--EES-EEEEEEEEETTT--HHHHHHHHHHTT--TTS---EEEE-TT--TTTSEEEE-SHHHHHTT-

Radius of gyration: 15.34 Å; Cα contacts (8 Å, |Δi|>4): 140; chains: 1; bounding box: 37×34×42 Å

Nearest PDB structures (foldseek):
  6yc6-assembly1_C  TM=2.542E-01  e=5.925E-01  Corynebacterium glutamicum
  6yc7-assembly1_B  TM=2.326E-01  e=3.317E+00  Corynebacterium glutamicum
  9g6k-assembly1_Lf  TM=1.822E-01  e=6.767E+00  Toxoplasma gondii

Mean predicted aligned error: 6.74 Å

Organism: Lactuca sativa (NCBI:txid4236)

pLDDT: mean 85.16, std 15.54, range [31.8, 97.44]

Sequence (118 aa):
MVPVLSTENGTLWNLRGPHTIALDLDKDYNGHGNFFTLKIHHGGFFSKFPGRKYVEGRLAFYDFVDTDLFSVHDLNDMIREIGYSADDTMYYHYRIPNLDLDFGLKALGNDQDVISMT

Solvent-accessible surface area (backbone atoms only — not comparable to full-atom values): 7577 Å² total; per-residue (Å²): 136,79,83,79,78,72,56,97,75,77,63,69,55,40,78,63,56,98,83,58,76,79,80,53,60,76,75,75,42,61,94,39,87,56,45,42,70,49,77,45,78,45,90,48,49,73,50,63,79,80,82,32,44,81,42,85,50,48,79,50,42,32,35,62,31,41,62,90,74,61,39,57,65,55,53,52,53,56,45,38,76,77,72,45,61,90,86,54,90,82,83,49,68,47,67,45,85,99,49,55,57,73,84,20,58,39,76,43,86,44,55,74,46,52,70,66,72,116